Protein 8J9R (pdb70)

Structure (mmCIF, N/CA/C/O backbone):
data_8J9R
#
_entry.id   8J9R
#
_cell.length_a   36.580
_cell.length_b   38.280
_cell.length_c   55.400
_cell.angle_alpha   90.000
_cell.angle_beta   90.000
_cell.angle_gamma   90.000
#
_symmetry.space_group_name_H-M   'P 21 21 21'
#
loop_
_entity.id
_entity.type
_entity.pdbx_description
1 polymer 'E3 ubiquitin-protein ligase UBR4'
2 non-polymer 'ZINC ION'
3 water water
#
loop_
_atom_site.group_PDB
_atom_site.id
_atom_site.type_symbol
_atom_site.label_atom_id
_atom_site.label_alt_id
_atom_site.label_comp_id
_atom_site.label_asym_id
_atom_site.label_entity_id
_atom_site.label_seq_id
_atom_site.pdbx_PDB_ins_code
_atom_site.Cartn_x
_atom_site.Cartn_y
_atom_site.Cartn_z
_atom_site.occupancy
_atom_site.B_iso_or_equiv
_atom_site.auth_seq_id
_atom_site.auth_comp_id
_atom_site.auth_asym_id
_atom_site.auth_atom_id
_atom_site.pdbx_PDB_model_num
ATOM 1 N N . TYR A 1 1 ? 10.59459 9.43388 0.80224 1.000 11.53771 1656 TYR A N 1
ATOM 2 C CA . TYR A 1 1 ? 9.99070 8.10542 0.72443 1.000 7.67495 1656 TYR A CA 1
ATOM 3 C C . TYR A 1 1 ? 10.83041 7.21466 -0.20538 1.000 10.46175 1656 TYR A C 1
ATOM 4 O O . TYR A 1 1 ? 11.83538 7.66965 -0.77090 1.000 15.63883 1656 TYR A O 1
ATOM 21 N N . ILE A 1 2 ? 10.41664 5.94973 -0.32773 1.000 14.57555 1657 ILE A N 1
ATOM 22 C CA . ILE A 1 2 ? 11.12857 4.98333 -1.16535 1.000 14.68065 1657 ILE A CA 1
ATOM 23 C C . ILE A 1 2 ? 11.05303 5.40644 -2.62444 1.000 15.71558 1657 ILE A C 1
ATOM 24 O O . ILE A 1 2 ? 10.15130 6.14614 -3.04381 1.000 15.42682 1657 ILE A O 1
ATOM 40 N N . PHE A 1 3 ? 11.98707 4.87119 -3.42345 1.000 14.77094 1658 PHE A N 1
ATOM 41 C CA . PHE A 1 3 ? 11.93386 5.01606 -4.86998 1.000 16.75955 1658 PHE A CA 1
ATOM 42 C C . PHE A 1 3 ? 10.92310 4.03766 -5.45082 1.000 16.53138 1658 PHE A C 1
ATOM 43 O O . PHE A 1 3 ? 10.96785 2.83698 -5.16591 1.000 17.41267 1658 PHE A O 1
ATOM 60 N N . SER A 1 4 ? 10.02612 4.55651 -6.28109 1.000 16.50819 1659 SER A N 1
ATOM 61 C CA . SER A 1 4 ? 9.12019 3.71692 -7.04862 1.000 13.15232 1659 SER A CA 1
ATOM 62 C C . SER A 1 4 ? 8.63566 4.49161 -8.26029 1.000 19.35124 1659 SER A C 1
ATOM 63 O O . SER A 1 4 ? 8.51173 5.71630 -8.22025 1.000 16.30258 1659 SER A O 1
ATOM 71 N N . LYS A 1 5 ? 8.37503 3.76906 -9.34682 1.000 12.35003 1660 LYS A N 1
ATOM 72 C CA . LYS A 1 5 ? 7.76437 4.37148 -10.52490 1.000 12.10346 1660 LYS A CA 1
ATOM 73 C C . LYS A 1 5 ? 6.27221 4.09865 -10.59633 1.000 15.34102 1660 LYS A C 1
ATOM 74 O O . LYS A 1 5 ? 5.62104 4.49889 -11.56318 1.000 13.03669 1660 LYS A O 1
ATOM 93 N N . LEU A 1 6 ? 5.71908 3.42336 -9.60176 1.000 11.38210 1661 LEU A N 1
ATOM 94 C CA . LEU A 1 6 ? 4.31600 3.04756 -9.58776 1.000 10.77428 1661 LEU A CA 1
ATOM 95 C C . LEU A 1 6 ? 3.46685 4.09461 -8.88139 1.000 13.21523 1661 LEU A C 1
ATOM 96 O O . LEU A 1 6 ? 3.96022 5.06827 -8.29677 1.000 13.30379 1661 LEU A O 1
ATOM 112 N N . CYS A 1 7 ? 2.16878 3.86364 -8.94385 1.000 16.04490 1662 CYS A N 1
ATOM 113 C CA . CYS A 1 7 ? 1.21387 4.65640 -8.18959 1.000 9.62570 1662 CYS A CA 1
ATOM 114 C C . CYS A 1 7 ? 1.69265 4.85036 -6.76345 1.000 8.68303 1662 CYS A C 1
ATOM 115 O O . CYS A 1 7 ? 2.14922 3.90880 -6.11017 1.000 13.18751 1662 CYS A O 1
ATOM 122 N N . THR A 1 8 ? 1.56250 6.08157 -6.26776 1.000 10.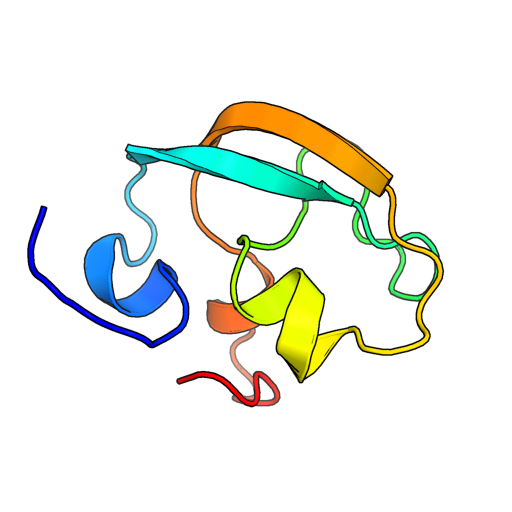89569 1663 THR A N 1
ATOM 123 C CA . THR A 1 8 ? 2.05812 6.38864 -4.92910 1.000 10.67741 1663 THR A CA 1
ATOM 124 C C . THR A 1 8 ? 1.26604 5.69999 -3.82176 1.000 11.51239 1663 THR A C 1
ATOM 125 O O . THR A 1 8 ? 1.72325 5.70552 -2.67294 1.000 13.69616 1663 THR A O 1
ATOM 136 N N . PHE A 1 9 ? 0.07757 5.14720 -4.10921 1.000 12.79847 1664 PHE A N 1
ATOM 137 C CA . PHE A 1 9 ? -0.55917 4.27412 -3.12616 1.000 12.36542 1664 PHE A CA 1
ATOM 138 C C . PHE A 1 9 ? 0.38693 3.16614 -2.69089 1.000 15.86008 1664 PHE A C 1
ATOM 139 O O . PHE A 1 9 ? 0.26227 2.65109 -1.57371 1.000 11.44785 1664 PHE A O 1
ATOM 156 N N . THR A 1 10 ? 1.32297 2.77549 -3.57471 1.000 14.82540 1665 THR A N 1
ATOM 157 C CA . THR A 1 10 ? 2.34556 1.78906 -3.22974 1.000 13.50705 1665 THR A CA 1
ATOM 158 C C . THR A 1 10 ? 3.11920 2.21119 -1.99129 1.000 17.45359 1665 THR A C 1
ATOM 159 O O . THR A 1 10 ? 3.48924 1.37652 -1.15042 1.000 13.70191 1665 THR A O 1
ATOM 170 N N . ILE A 1 11 ? 3.35641 3.51117 -1.86562 1.000 15.19066 1666 ILE A N 1
ATOM 171 C CA . ILE A 1 11 ? 4.14148 4.10650 -0.80078 1.000 12.70709 1666 ILE A CA 1
ATOM 172 C C . ILE A 1 11 ? 3.28576 4.38340 0.42900 1.000 14.51971 1666 ILE A C 1
ATOM 173 O O . ILE A 1 11 ? 3.68032 4.08731 1.56268 1.000 15.03697 1666 ILE A O 1
ATOM 189 N N . THR A 1 12 ? 2.10810 4.97611 0.20887 1.000 14.29313 1667 THR A N 1
ATOM 190 C CA . THR A 1 12 ? 1.28524 5.50628 1.28364 1.000 14.09296 1667 THR A CA 1
ATOM 191 C C . THR A 1 12 ? 0.30400 4.50690 1.87950 1.000 11.83527 1667 THR A C 1
ATOM 192 O O . THR A 1 12 ? -0.05075 4.63663 3.05652 1.000 17.01860 1667 THR A O 1
ATOM 203 N N . GLN A 1 13 ? -0.18628 3.54333 1.09336 1.000 9.76954 1668 GLN A N 1
ATOM 204 C CA . GLN A 1 13 ? -1.40919 2.84005 1.46438 1.000 16.82648 1668 GLN A CA 1
ATOM 205 C C . GLN A 1 13 ? -2.42835 3.91391 1.82726 1.000 14.86123 1668 GLN A C 1
ATOM 206 O O . GLN A 1 13 ? -2.45799 4.95128 1.17236 1.000 13.49659 1668 GLN A O 1
ATOM 220 N N . LYS A 1 14 ? -3.28714 3.69260 2.81570 1.000 18.76472 1669 LYS A N 1
ATOM 221 C CA . LYS A 1 14 ? -4.30270 4.67801 3.15358 1.000 13.99791 1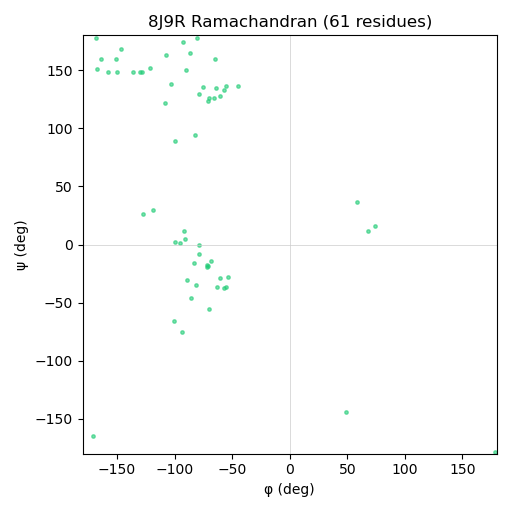669 LYS A CA 1
ATOM 222 C C . LYS A 1 14 ? -3.84640 5.64425 4.23125 1.000 17.00380 1669 LYS A C 1
ATOM 223 O O . LYS A 1 14 ? -4.67911 6.37525 4.78871 1.000 15.80519 1669 LYS A O 1
ATOM 242 N N . GLU A 1 15 ? -2.55624 5.64634 4.55575 1.000 19.35178 1670 GLU A N 1
ATOM 243 C CA . GLU A 1 15 ? -1.95080 6.77716 5.23772 1.000 13.56019 1670 GLU A CA 1
ATOM 244 C C . GLU A 1 15 ? -1.64808 7.85168 4.19931 1.000 10.97941 1670 GLU A C 1
ATOM 245 O O . GLU A 1 15 ? -1.86493 7.66617 3.00142 1.000 18.47952 1670 GLU A O 1
ATOM 257 N N . PHE A 1 16 ? -1.12345 8.98479 4.64856 1.000 18.95965 1671 PHE A N 1
ATOM 258 C CA . PHE A 1 16 ? -1.04037 10.17501 3.81598 1.000 17.97719 1671 PHE A CA 1
ATOM 259 C C . PHE A 1 16 ? 0.39439 10.64906 3.67057 1.000 31.60021 1671 PHE A C 1
ATOM 260 O O . PHE A 1 16 ? 1.24638 10.41885 4.53557 1.000 33.03469 1671 PHE A O 1
ATOM 277 N N . MET A 1 17 ? 0.65967 11.30888 2.54911 1.000 16.95382 1672 MET A N 1
ATOM 278 C CA . MET A 1 17 ? 1.89335 12.05596 2.42943 1.000 21.27654 1672 MET A CA 1
ATOM 279 C C . MET A 1 17 ? 1.67392 13.22096 1.47505 1.000 13.87613 1672 MET A C 1
ATOM 280 O O . MET A 1 17 ? 0.77758 13.20413 0.64007 1.000 13.32364 1672 MET A O 1
ATOM 294 N N . ASN A 1 18 ? 2.55872 14.19637 1.61220 1.000 19.63295 1673 ASN A N 1
ATOM 295 C CA . ASN A 1 18 ? 2.56664 15.35933 0.73892 1.000 20.77321 1673 ASN A CA 1
A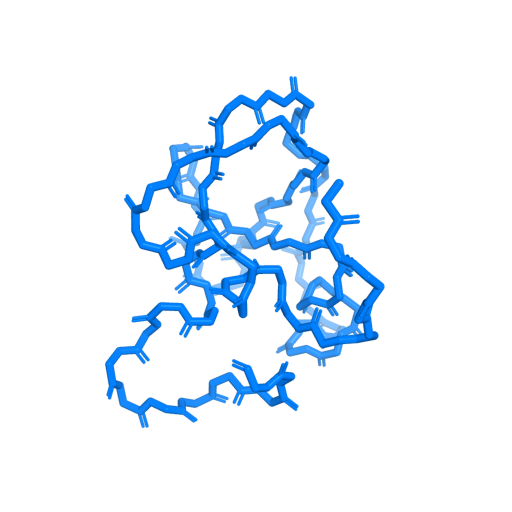TOM 296 C C . ASN A 1 18 ? 2.92450 14.95464 -0.69432 1.000 17.09657 1673 ASN A C 1
ATOM 297 O O . ASN A 1 18 ? 3.97046 14.35698 -0.94719 1.000 17.92352 1673 ASN A O 1
ATOM 308 N N . GLN A 1 19 ? 2.05583 15.33686 -1.63312 1.000 12.96893 1674 GLN A N 1
ATOM 309 C CA . GLN A 1 19 ? 2.29625 15.05578 -3.04107 1.000 15.05446 1674 GLN A CA 1
ATOM 310 C C . GLN A 1 19 ? 1.38924 15.92092 -3.90075 1.000 12.73427 1674 GLN A C 1
ATOM 311 O O . GLN A 1 19 ? 0.36386 16.43491 -3.45213 1.000 11.67202 1674 GLN A O 1
ATOM 325 N N . HIS A 1 20 ? 1.79625 16.06366 -5.15300 1.000 10.56636 1675 HIS A N 1
ATOM 326 C CA . HIS A 1 20 ? 0.94531 16.65876 -6.17364 1.000 15.13289 1675 HIS A CA 1
ATOM 327 C C . HIS A 1 20 ? -0.13187 15.68260 -6.62652 1.000 12.90237 1675 HIS A C 1
ATOM 328 O O . HIS A 1 20 ? 0.14616 14.52249 -6.94619 1.000 15.41666 1675 HIS A O 1
ATOM 342 N N . TRP A 1 21 ? -1.35360 16.17333 -6.74846 1.000 10.80791 1676 TRP A N 1
ATOM 343 C CA . TRP A 1 21 ? -2.40699 15.28767 -7.20142 1.000 12.90930 1676 TRP A CA 1
ATOM 344 C C . TRP A 1 21 ? -3.43854 16.01661 -8.04351 1.000 12.40550 1676 TRP A C 1
ATOM 345 O O . TRP A 1 21 ? -3.44984 17.24730 -8.14254 1.000 11.80488 1676 TRP A O 1
ATOM 366 N N . TYR A 1 22 ? -4.28651 15.20704 -8.69131 1.000 11.59764 1677 TYR A N 1
ATOM 367 C CA . TYR A 1 22 ? -5.14371 15.62797 -9.79003 1.000 11.73812 1677 TYR A CA 1
ATOM 368 C C . TYR A 1 22 ? -6.58642 15.20464 -9.57589 1.000 10.44367 1677 TYR A C 1
ATOM 369 O O . TYR A 1 22 ? -6.89084 14.18429 -8.95042 1.000 11.79388 1677 TYR A O 1
ATOM 387 N N . HIS A 1 23 ? -7.48052 16.03340 -10.09271 1.000 9.51383 1678 HIS A N 1
ATOM 388 C CA . HIS A 1 23 ? -8.86881 15.65417 -10.25988 1.000 14.39078 1678 HIS A CA 1
ATOM 389 C C . HIS A 1 23 ? -9.08077 15.01684 -11.61938 1.000 16.32194 1678 HIS A C 1
ATOM 390 O O . HIS A 1 23 ? -8.38443 15.32721 -12.58873 1.000 14.29605 1678 HIS A O 1
ATOM 404 N N . CYS A 1 24 ? -10.04439 14.10876 -11.68769 1.000 12.27957 1679 CYS A N 1
ATOM 405 C CA . CYS A 1 24 ? -10.48246 13.57506 -12.97155 1.000 16.11020 1679 CYS A CA 1
ATOM 406 C C . CYS A 1 24 ? -11.97937 13.81497 -13.12070 1.000 12.74619 1679 CYS A C 1
ATOM 407 O O . CYS A 1 24 ? -12.79557 13.13110 -12.49396 1.000 13.80927 1679 CYS A O 1
ATOM 414 N N A HIS A 1 25 ? -12.34532 14.75270 -13.98192 0.538 15.51344 1680 HIS A N 1
ATOM 415 N N B HIS A 1 25 ? -12.32430 14.81446 -13.94101 0.462 15.50243 1680 HIS A N 1
ATOM 416 C CA A HIS A 1 25 ? -13.76257 15.03303 -14.16382 0.538 17.28343 1680 HIS A CA 1
ATOM 417 C CA B HIS A 1 25 ? -13.72525 15.08104 -14.26048 0.462 17.25752 1680 HIS A CA 1
ATOM 418 C C A HIS A 1 25 ? -14.44842 13.93028 -14.95995 0.538 15.09475 1680 HIS A C 1
ATOM 419 C C B HIS A 1 25 ? -14.38634 13.84409 -14.84676 0.462 15.05776 1680 HIS A C 1
ATOM 420 O O A HIS A 1 25 ? -15.65364 13.70388 -14.78042 0.538 15.82849 1680 HIS A O 1
ATOM 421 O O B HIS A 1 25 ? -15.48642 13.45051 -14.43560 0.462 16.14167 1680 HIS A O 1
ATOM 438 N N . THR A 1 26 ? -13.69150 13.18432 -15.77404 1.000 17.20594 1681 THR A N 1
ATOM 439 C CA . THR A 1 26 ? -14.27865 12.06936 -16.50132 1.000 17.88955 1681 THR A CA 1
ATOM 440 C C . THR A 1 26 ? -14.72999 10.99997 -15.53041 1.000 15.92579 1681 THR A C 1
ATOM 441 O O . THR A 1 26 ? -15.82818 10.44963 -15.65151 1.000 17.57212 1681 THR A O 1
ATOM 452 N N . CYS A 1 27 ? -13.90048 10.70485 -14.54182 1.000 14.48854 1682 CYS A N 1
ATOM 453 C CA . CYS A 1 27 ? -14.20837 9.68620 -13.55169 1.000 14.50039 1682 CYS A CA 1
ATOM 454 C C . CYS A 1 27 ? -14.93039 10.25692 -12.33826 1.000 13.37222 1682 CYS A C 1
ATOM 455 O O . CYS A 1 27 ? -15.13426 9.52671 -11.36589 1.000 14.57449 1682 CYS A O 1
ATOM 462 N N . LYS A 1 28 ? -15.27788 11.54776 -12.34563 1.000 16.55975 1683 LYS A N 1
ATOM 463 C CA . LYS A 1 28 ? -16.01101 12.17129 -11.23642 1.000 12.27598 1683 LYS A CA 1
ATOM 464 C C . LYS A 1 28 ? -15.23179 12.04139 -9.92523 1.000 16.18231 1683 LYS A C 1
ATOM 465 O O . LYS A 1 28 ? -15.80623 11.85598 -8.84204 1.000 15.97008 1683 LYS A O 1
ATOM 484 N N . MET A 1 29 ? -13.90884 12.14922 -10.04034 1.000 16.32830 1684 MET A N 1
ATOM 485 C CA . MET A 1 29 ? -12.97065 12.18549 -8.92486 1.000 13.59024 1684 MET A CA 1
ATOM 486 C C . MET A 1 29 ? -12.61202 13.64919 -8.69105 1.000 17.64104 1684 MET A C 1
ATOM 487 O O . MET A 1 29 ? -11.64322 14.17705 -9.24101 1.000 14.78923 1684 MET A O 1
ATOM 501 N N . VAL A 1 30 ? -13.41187 14.30440 -7.85417 1.000 17.30550 1685 VAL A N 1
ATOM 502 C CA . VAL A 1 30 ? -13.32088 15.72875 -7.62302 1.000 15.63572 1685 VAL A CA 1
ATOM 503 C C . VAL A 1 30 ? -13.32287 16.00595 -6.12128 1.000 17.48011 1685 VAL A C 1
ATOM 504 O O . VAL A 1 30 ? -13.40805 15.09985 -5.29275 1.000 12.80168 1685 VAL A O 1
ATOM 517 N N A ASP A 1 31 ? -13.22564 17.28598 -5.77545 0.361 16.19732 1686 ASP A N 1
ATOM 518 N N B ASP A 1 31 ? -13.20530 17.28726 -5.77767 0.639 16.16615 1686 ASP A N 1
ATOM 519 C CA A ASP A 1 31 ? -13.23587 17.73925 -4.38396 0.361 16.46223 1686 ASP A CA 1
ATOM 520 C CA B ASP A 1 31 ? -13.20145 17.75831 -4.39112 0.639 16.44374 1686 ASP A CA 1
ATOM 521 C C A ASP A 1 31 ? -12.06404 17.07942 -3.66898 0.361 16.19413 1686 ASP A C 1
ATOM 522 C C B ASP A 1 31 ? -12.04786 17.08139 -3.66270 0.639 16.22953 1686 ASP A C 1
ATOM 523 O O A ASP A 1 31 ? -10.90910 17.30999 -4.06771 0.361 13.81031 1686 ASP A O 1
ATOM 524 O O B ASP A 1 31 ? -10.88451 17.30690 -4.04079 0.639 13.71240 1686 ASP A O 1
ATOM 541 N N . GLY A 1 32 ? -12.28731 16.26414 -2.64252 1.000 11.48081 1687 GLY A N 1
ATOM 542 C CA . GLY A 1 32 ? -11.20374 15.63387 -1.91466 1.000 13.72639 1687 GLY A CA 1
ATOM 543 C C . GLY A 1 32 ? -10.70578 14.31983 -2.46904 1.000 12.34816 1687 GLY A C 1
ATOM 544 O O . GLY A 1 32 ? -9.81244 13.71363 -1.86634 1.000 11.25430 1687 GLY A O 1
ATOM 548 N N . VAL A 1 33 ? -11.28206 13.85315 -3.58772 1.000 12.76602 1688 VAL A N 1
ATOM 549 C CA . VAL A 1 33 ? -10.92190 12.60044 -4.24090 1.000 11.94727 1688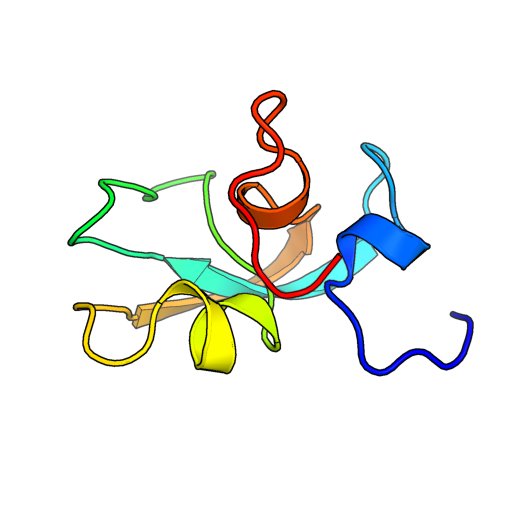 VAL A CA 1
ATOM 550 C C . VAL A 1 33 ? -10.08211 12.93643 -5.46353 1.000 11.54778 1688 VAL A C 1
ATOM 551 O O . VAL A 1 33 ? -10.39934 13.87721 -6.20467 1.000 13.13057 1688 VAL A O 1
ATOM 564 N N . GLY A 1 34 ? -9.02223 12.16707 -5.69436 1.000 9.44182 168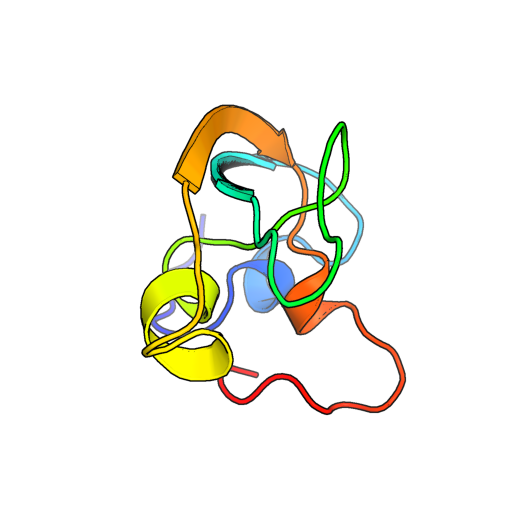9 GLY A N 1
ATOM 565 C CA . GLY A 1 34 ? -8.18614 12.43246 -6.85243 1.000 10.37033 1689 GLY A CA 1
ATOM 566 C C . GLY A 1 34 ? -7.16686 11.33608 -7.08879 1.000 10.11602 1689 GLY A C 1
ATOM 567 O O . GLY A 1 34 ? -7.25612 10.23728 -6.52567 1.000 13.67935 1689 GLY A O 1
ATOM 571 N N . VAL A 1 35 ? -6.18035 11.66768 -7.92336 1.000 11.32355 1690 VAL A N 1
ATOM 572 C CA . VAL A 1 35 ? -5.19587 10.71152 -8.41113 1.000 13.90492 1690 VAL A CA 1
ATOM 573 C C . VAL A 1 35 ? -3.78995 11.29227 -8.37357 1.000 15.42977 1690 VAL A C 1
ATOM 574 O O . VAL A 1 35 ? -3.58044 12.49964 -8.49989 1.000 10.60721 1690 VAL A O 1
ATOM 587 N N . CYS A 1 36 ? -2.82128 10.40688 -8.15246 1.000 8.97804 1691 CYS A N 1
ATOM 588 C CA . CYS A 1 36 ? -1.41771 10.75310 -8.12120 1.000 4.40022 1691 CYS A CA 1
ATOM 589 C C . CYS A 1 36 ? -0.87175 11.03204 -9.51753 1.000 9.73796 1691 CYS A C 1
ATOM 590 O O . CYS A 1 36 ? -1.54285 10.82958 -10.54127 1.000 11.18870 1691 CYS A O 1
ATOM 597 N N A THR A 1 37 ? 0.38114 11.48778 -9.54191 0.481 11.47753 1692 THR A N 1
ATOM 598 N N B THR A 1 37 ? 0.37326 11.51080 -9.54371 0.519 11.47357 1692 THR A N 1
ATOM 599 C CA A THR A 1 37 ? 0.99918 11.93106 -10.79103 0.481 9.91167 1692 THR A CA 1
ATOM 600 C CA B THR A 1 37 ? 0.98737 11.93201 -10.80245 0.519 9.88814 1692 THR A CA 1
ATOM 601 C C A THR A 1 37 ? 1.15028 10.78627 -11.78479 0.481 14.91325 1692 THR A C 1
ATOM 602 C C B THR A 1 37 ? 1.10394 10.77537 -11.78607 0.519 14.91015 1692 THR A C 1
ATOM 603 O O A THR A 1 37 ? 1.02810 10.99391 -12.99964 0.481 16.05193 1692 THR A O 1
ATOM 604 O O B THR A 1 37 ? 0.91671 10.96398 -12.99633 0.519 16.12380 1692 THR A O 1
ATOM 625 N N . VAL A 1 38 ? 1.44678 9.57852 -11.29365 1.000 11.52347 1693 VAL A N 1
ATOM 626 C CA . VAL A 1 38 ? 1.55698 8.42103 -12.18936 1.000 13.01319 1693 VAL A CA 1
ATOM 627 C C . VAL A 1 38 ? 0.18792 8.06199 -12.76895 1.000 17.53802 1693 VAL A C 1
ATOM 628 O O . VAL A 1 38 ? 0.03544 7.88573 -13.97291 1.000 14.63996 1693 VAL A O 1
ATOM 641 N N . CYS A 1 39 ? -0.81825 7.94835 -11.90134 1.000 8.37832 1694 CYS A N 1
ATOM 642 C CA . CYS A 1 39 ? -2.16484 7.60668 -12.35934 1.000 10.38217 1694 CYS A CA 1
ATOM 643 C C . CYS A 1 39 ? -2.73340 8.66383 -13.28328 1.000 12.92767 1694 CYS A C 1
ATOM 644 O O . CYS A 1 39 ? -3.45124 8.33969 -14.24426 1.000 12.97013 1694 CYS A O 1
ATOM 651 N N . ALA A 1 40 ? -2.45908 9.92906 -13.03671 1.000 11.74544 1695 ALA A N 1
ATOM 652 C CA . ALA A 1 40 ? -2.91597 10.93775 -13.97578 1.000 9.73358 1695 ALA A CA 1
ATOM 653 C C . ALA A 1 40 ? -2.39183 10.65944 -15.37730 1.000 15.30826 1695 ALA A C 1
ATOM 654 O O . ALA A 1 40 ? -3.09506 10.89293 -16.36222 1.000 17.05673 1695 ALA A O 1
ATOM 661 N N . LYS A 1 41 ? -1.14528 10.17657 -15.48544 1.000 13.39074 1696 LYS A N 1
ATOM 662 C CA . LYS A 1 41 ? -0.52884 9.97606 -16.79406 1.000 12.42643 1696 LYS A CA 1
ATOM 663 C C . LYS A 1 41 ? -0.95669 8.67106 -17.43580 1.000 20.21024 1696 LYS A C 1
ATOM 664 O O . LYS A 1 41 ? -1.09460 8.59449 -18.65993 1.000 19.55929 1696 LYS A O 1
ATOM 683 N N . VAL A 1 42 ? -1.16568 7.64802 -16.62240 1.000 15.53634 1697 VAL A N 1
ATOM 684 C CA . VAL A 1 42 ? -1.33893 6.28129 -17.08120 1.000 15.86925 1697 VAL A CA 1
ATOM 685 C C . VAL A 1 42 ? -2.81330 5.90738 -17.09270 1.000 16.68717 1697 VAL A C 1
ATOM 686 O O . VAL A 1 42 ? -3.39940 5.64363 -18.15081 1.000 26.51878 1697 VAL A O 1
ATOM 699 N N . CYS A 1 43 ? -3.40615 5.85090 -15.90104 1.000 13.96016 1698 CYS A N 1
ATOM 700 C CA . CYS A 1 43 ? -4.76671 5.35924 -15.73257 1.000 15.92498 1698 CYS A CA 1
ATOM 701 C C . CYS A 1 43 ? -5.81033 6.31638 -16.28315 1.000 14.69656 1698 CYS A C 1
ATOM 702 O O . CYS A 1 43 ? -6.94368 5.89580 -16.52684 1.000 20.15035 1698 CYS A O 1
ATOM 709 N N . HIS A 1 44 ? -5.45119 7.57719 -16.48662 1.000 13.99507 1699 HIS A N 1
ATOM 710 C CA . HIS A 1 44 ? -6.39247 8.61403 -16.86460 1.000 11.56025 1699 HIS A CA 1
ATOM 711 C C . HIS A 1 44 ? -5.89201 9.33252 -18.09459 1.000 15.68167 1699 HIS A C 1
ATOM 712 O O . HIS A 1 44 ? -6.21568 10.49424 -18.32375 1.000 17.39268 1699 HIS A O 1
ATOM 726 N N . LYS A 1 45 ? -5.08887 8.63834 -18.89200 1.000 15.44283 1700 LYS A N 1
ATOM 727 C CA . LYS A 1 45 ? -4.68458 9.19761 -20.16939 1.000 21.36423 1700 LYS A CA 1
ATOM 728 C C . LYS A 1 45 ? -5.92911 9.53198 -20.98025 1.000 17.31634 1700 LYS A C 1
ATOM 729 O O . LYS A 1 45 ? -6.86996 8.74016 -21.06160 1.000 22.76827 1700 LYS A O 1
ATOM 748 N N . ASP A 1 46 ? -5.95236 10.72485 -21.55287 1.000 28.47831 1701 ASP A N 1
ATOM 749 C CA . ASP A 1 46 ? -7.03902 11.17794 -22.41349 1.000 36.92538 1701 ASP A CA 1
ATOM 750 C C . ASP A 1 46 ? -8.35289 11.38251 -21.66456 1.000 31.41917 1701 ASP A C 1
ATOM 751 O O . ASP A 1 46 ? -9.39951 11.53235 -22.30906 1.000 29.53849 1701 ASP A O 1
ATOM 760 N N . HIS A 1 47 ? -8.33913 11.37535 -20.32959 1.000 17.59921 1702 HIS A N 1
ATOM 761 C CA . HIS A 1 47 ? -9.46120 11.86395 -19.55006 1.000 21.00475 1702 HIS A CA 1
ATOM 762 C C . HIS A 1 47 ? -9.32347 13.35503 -19.34735 1.000 14.27204 1702 HIS A C 1
ATOM 763 O O . HIS A 1 47 ? -8.26165 13.93116 -19.57036 1.000 19.72165 1702 HIS A O 1
ATOM 777 N N . GLU A 1 48 ? -10.42508 13.97680 -18.93401 1.000 17.39596 1703 GLU A N 1
ATOM 778 C CA . GLU A 1 48 ? -10.43752 15.39513 -18.58812 1.000 19.55801 1703 GLU A CA 1
ATOM 779 C C . GLU A 1 48 ? -9.92364 15.51643 -17.15606 1.000 19.58713 1703 GLU A C 1
ATOM 780 O O . GLU A 1 48 ? -10.66304 15.34909 -16.18809 1.000 18.75665 1703 GLU A O 1
ATOM 792 N N . ILE A 1 49 ? -8.62604 15.76165 -17.01205 1.000 12.92346 1704 ILE A N 1
ATOM 793 C CA . ILE A 1 49 ? -8.01319 15.88756 -15.69058 1.000 14.30498 1704 ILE A CA 1
ATOM 794 C C . ILE A 1 49 ? -7.67020 17.34939 -15.44204 1.000 15.56853 1704 ILE A C 1
ATOM 795 O O . ILE A 1 49 ? -7.57753 18.16135 -16.36578 1.000 15.26469 1704 ILE A O 1
ATOM 811 N N . SER A 1 50 ? -7.43184 17.67457 -14.17346 1.000 14.90798 1705 SER A N 1
ATOM 812 C CA . SER A 1 50 ? -6.97812 19.00024 -13.79019 1.000 12.18402 1705 SER A CA 1
ATOM 813 C C . SER A 1 50 ? -6.12255 18.89470 -12.53380 1.000 14.85400 1705 SER A C 1
ATOM 814 O O . SER A 1 50 ? -6.32578 18.01568 -11.68820 1.000 16.08049 1705 SER A O 1
ATOM 822 N N . TYR A 1 51 ? -5.15201 19.78743 -12.42406 1.000 12.36107 1706 TYR A N 1
ATOM 823 C CA . TYR A 1 51 ? -4.34640 19.83026 -11.20907 1.000 8.25159 1706 TYR A CA 1
ATOM 824 C C . TYR A 1 51 ? -5.21708 20.19940 -10.02021 1.000 10.95385 1706 TYR A C 1
ATOM 825 O O . TYR A 1 51 ? -6.04576 21.10401 -10.10591 1.000 16.73044 1706 TYR A O 1
ATOM 843 N N . ALA A 1 52 ? -5.05896 19.47156 -8.91146 1.000 12.36174 1707 ALA A N 1
ATOM 844 C CA . ALA A 1 52 ? -5.74370 19.82422 -7.67450 1.000 13.64467 1707 ALA A CA 1
ATOM 845 C C . ALA A 1 52 ? -4.86915 20.70598 -6.78901 1.000 12.85478 1707 ALA A C 1
ATOM 846 O O . ALA A 1 52 ? -5.08909 21.92516 -6.70392 1.000 17.14704 1707 ALA A O 1
ATOM 853 N N . LYS A 1 53 ? -3.88079 20.13446 -6.13270 1.000 10.05703 1708 LYS A N 1
ATOM 854 C CA . LYS A 1 53 ? -3.05429 20.89165 -5.20559 1.000 12.61766 1708 LYS A CA 1
ATOM 855 C C . LYS A 1 53 ? -1.85984 20.02272 -4.86175 1.000 13.19773 1708 LYS A C 1
ATOM 856 O O . LYS A 1 53 ? -1.74987 18.88069 -5.32095 1.000 13.33287 1708 LYS A O 1
ATOM 875 N N . TYR A 1 54 ? -0.96920 20.58495 -4.05493 1.000 12.22588 1709 TYR A N 1
ATOM 876 C CA . TYR A 1 54 ? 0.09589 19.85277 -3.37199 1.000 10.18750 1709 TYR A CA 1
ATOM 877 C C . TYR A 1 54 ? -0.25262 19.78064 -1.88995 1.000 17.38593 1709 TYR A C 1
ATOM 878 O O . TYR A 1 54 ? -0.43484 20.81834 -1.24444 1.000 14.10842 1709 TYR A O 1
ATOM 896 N N . GLY A 1 55 ? -0.35136 18.57125 -1.34856 1.000 14.29799 1710 GLY A N 1
ATOM 897 C CA . GLY A 1 55 ? -0.79574 18.44835 0.02682 1.000 19.41492 1710 GLY A CA 1
ATOM 898 C C . GLY A 1 55 ? -0.89716 17.00579 0.45798 1.000 14.99197 1710 GLY A C 1
ATOM 899 O O . GLY A 1 55 ? -0.57725 16.08587 -0.28959 1.000 11.52262 1710 GLY A O 1
ATOM 903 N N . SER A 1 56 ? -1.33828 16.83416 1.70840 1.000 14.75435 1711 SER A N 1
ATOM 904 C CA . SER A 1 56 ? -1.45211 15.51048 2.31500 1.000 14.91773 1711 SER A CA 1
ATOM 905 C C . SER A 1 56 ? -2.58227 14.71874 1.66282 1.000 11.73295 1711 SER A C 1
ATOM 906 O O . SER A 1 56 ? -3.72815 15.17530 1.64220 1.000 13.60111 1711 SER A O 1
ATOM 914 N N . PHE A 1 57 ? -2.26652 13.50738 1.17826 1.000 10.80900 1712 PHE A N 1
ATOM 915 C CA . PHE A 1 57 ? -3.13004 12.79825 0.23483 1.000 12.68499 1712 PHE A CA 1
ATOM 916 C C . PHE A 1 57 ? -2.68793 11.34365 0.10626 1.000 11.35903 1712 PHE A C 1
ATOM 917 O O . PHE A 1 57 ? -1.51201 11.01572 0.28564 1.000 12.27996 1712 PHE A O 1
ATOM 934 N N . PHE A 1 58 ? -3.64673 10.46794 -0.19530 1.000 11.31215 1713 PHE A N 1
ATOM 935 C CA . PHE A 1 58 ? -3.33448 9.18681 -0.82312 1.000 11.89242 1713 PHE A CA 1
ATOM 936 C C . PHE A 1 58 ? -4.19861 8.99864 -2.06353 1.000 9.03516 1713 PHE A C 1
ATOM 937 O O . PHE A 1 58 ? -5.34159 9.48452 -2.16543 1.000 10.13102 1713 PHE A O 1
ATOM 954 N N . CYS A 1 59 ? -3.61719 8.29093 -3.01971 1.000 9.37620 1714 CYS A N 1
ATOM 955 C CA . CYS A 1 59 ? -4.21416 8.13354 -4.34279 1.000 13.31846 1714 CYS A CA 1
ATOM 956 C C . CYS A 1 59 ? -5.44634 7.23245 -4.32202 1.000 9.22507 1714 CYS A C 1
ATOM 957 O O . CYS A 1 59 ? -5.37887 6.05859 -3.91928 1.000 10.31650 1714 CYS A O 1
ATOM 964 N N . ASP A 1 60 ? -6.56393 7.77517 -4.80049 1.000 10.73731 1715 ASP A N 1
ATOM 965 C CA . ASP A 1 60 ? -7.81646 7.03490 -4.85432 1.000 11.35714 1715 ASP A CA 1
ATOM 966 C C . ASP A 1 60 ? -7.91957 6.14470 -6.07635 1.000 15.99138 1715 ASP A C 1
ATOM 967 O O . ASP A 1 60 ? -8.78435 5.26349 -6.11269 1.000 15.37534 1715 ASP A O 1
ATOM 976 N N . CYS A 1 61 ? -7.07443 6.36246 -7.08096 1.000 10.27471 1716 CYS A N 1
ATOM 977 C CA . CYS A 1 61 ? -7.00904 5.42669 -8.20203 1.000 13.60533 1716 CYS A CA 1
ATOM 978 C C . CYS A 1 61 ? -6.37571 4.10703 -7.76610 1.000 9.15227 1716 CYS A C 1
ATOM 979 O O . CYS A 1 61 ? -6.97362 3.04020 -7.91382 1.000 15.25743 1716 CYS A O 1
ATOM 986 N N . GLY A 1 62 ? -5.15600 4.16805 -7.19709 1.000 6.67074 1717 GLY A N 1
ATOM 987 C CA . GLY A 1 62 ? -4.52480 2.97672 -6.67832 1.000 14.04897 1717 GLY A CA 1
ATOM 988 C C . GLY A 1 62 ? -5.31234 2.31086 -5.56378 1.000 13.18974 1717 GLY A C 1
ATOM 989 O O . GLY A 1 62 ? -5.23982 1.08887 -5.37941 1.000 17.81551 1717 GLY A O 1
ATOM 993 N N . ALA A 1 63 ? -6.07812 3.08644 -4.80159 1.000 17.69890 1718 ALA A N 1
ATOM 994 C CA . ALA A 1 63 ? -6.83529 2.49869 -3.71413 1.000 13.55228 1718 ALA A CA 1
ATOM 995 C C . ALA A 1 63 ? -8.11122 1.78605 -4.15857 1.000 24.70832 1718 ALA A C 1
ATOM 996 O O . ALA A 1 63 ? -8.73672 1.11651 -3.32815 1.000 23.30650 1718 ALA A O 1
ATOM 1003 N N . LYS A 1 64 ? -8.52636 1.89103 -5.42154 1.000 22.16751 1719 LYS A N 1
ATOM 1004 C CA . LYS A 1 64 ? -9.78922 1.26502 -5.80598 1.000 25.79592 1719 LYS A CA 1
ATOM 1005 C C . LYS A 1 64 ? -9.69725 -0.23832 -5.56917 1.000 27.98753 1719 LYS A C 1
ATOM 1006 O O . LYS A 1 64 ? -8.75816 -0.89934 -6.02373 1.000 18.56735 1719 LYS A O 1
ATOM 1014 N N . GLU A 1 65 ? -10.67265 -0.78123 -4.84792 1.000 30.55108 1720 GLU A N 1
ATOM 1015 C CA . GLU A 1 65 ? -10.55155 -2.15806 -4.39469 1.000 32.71305 1720 GLU A CA 1
ATOM 1016 C C . GLU A 1 65 ? -10.70832 -3.16644 -5.53056 1.000 32.16411 1720 GLU A C 1
ATOM 1017 O O . GLU A 1 65 ? -10.27459 -4.31091 -5.37645 1.000 28.60444 1720 GLU A O 1
ATOM 1029 N N . ASP A 1 66 ? -11.27396 -2.77258 -6.67392 1.000 28.60120 1721 ASP A N 1
ATOM 1030 C CA . ASP A 1 66 ? -11.39748 -3.69247 -7.80583 1.000 36.32171 1721 ASP A CA 1
ATOM 1031 C C . ASP A 1 66 ? -10.09836 -3.86074 -8.59745 1.000 32.36298 1721 ASP A C 1
ATOM 1032 O O . ASP A 1 66 ? -10.07637 -4.63543 -9.56312 1.000 36.19525 1721 ASP A O 1
ATOM 1041 N N . GLY A 1 67 ? -9.02268 -3.17399 -8.21488 1.000 25.51269 1722 GLY A N 1
ATOM 1042 C CA . GLY A 1 67 ? -7.73714 -3.38750 -8.85160 1.000 24.52057 1722 GLY A CA 1
ATOM 1043 C C . GLY A 1 67 ? -7.61312 -2.80295 -10.23423 1.000 28.44733 1722 GLY A C 1
ATOM 1044 O O . GLY A 1 67 ? -6.68424 -3.15950 -10.96535 1.000 32.26041 1722 GLY A O 1
ATOM 1048 N N . SER A 1 68 ? -8.51902 -1.89775 -10.61481 1.000 21.95432 1723 SER A N 1
ATOM 1049 C CA . SER A 1 68 ? -8.53358 -1.37692 -11.97883 1.000 19.63751 1723 SER A CA 1
ATOM 1050 C C . SER A 1 68 ? -7.37500 -0.43019 -12.25947 1.000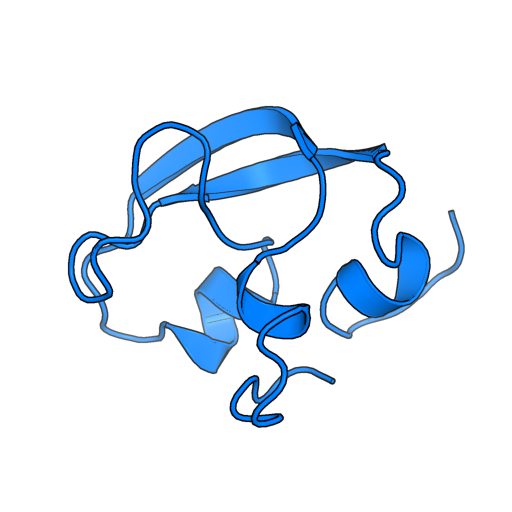 19.92903 1723 SER A C 1
ATOM 1051 O O . SER A 1 68 ? -7.05916 -0.18832 -13.42851 1.000 23.06385 1723 SER A O 1
ATOM 1059 N N . CYS A 1 69 ? -6.73835 0.12890 -11.23903 1.000 21.28766 1724 CYS A N 1
ATOM 1060 C CA . CYS A 1 69 ? -5.56085 0.94509 -11.48506 1.000 12.53226 1724 CYS A CA 1
ATOM 1061 C C . CYS A 1 69 ? -4.52019 0.16920 -12.26683 1.000 11.28112 1724 CYS A C 1
ATOM 1062 O O . CYS A 1 69 ? -4.25172 -1.01276 -11.99020 1.000 14.45463 1724 CYS A O 1
ATOM 1069 N N . LEU A 1 70 ? -3.93394 0.84332 -13.26317 1.000 10.97322 1725 LEU A N 1
ATOM 1070 C CA . LEU A 1 70 ? -2.96468 0.25708 -14.16942 1.000 18.44095 1725 LEU A CA 1
ATOM 1071 C C . LEU A 1 70 ? -1.53999 0.51255 -13.72088 1.000 18.20634 1725 LEU A C 1
ATOM 1072 O O . LEU A 1 70 ? -0.60701 0.11387 -14.40777 1.000 13.25684 1725 LEU A O 1
ATOM 1088 N N . ALA A 1 71 ? -1.35854 1.18880 -12.59607 1.000 15.90983 1726 ALA A N 1
ATOM 1089 C CA . ALA A 1 71 ? -0.03307 1.56209 -12.12699 1.000 19.25075 1726 ALA A CA 1
ATOM 1090 C C . ALA A 1 71 ? 0.28541 0.93836 -10.77331 1.000 16.98622 1726 ALA A C 1
ATOM 1091 O O . ALA A 1 71 ? 1.05468 1.50474 -9.99754 1.000 22.50159 1726 ALA A O 1
ATOM 1098 N N . LEU A 1 72 ? -0.28106 -0.23596 -10.49168 1.000 17.33277 1727 LEU A N 1
ATOM 1099 C CA . LEU A 1 72 ? -0.05393 -0.96185 -9.23418 1.000 24.52308 1727 LEU A CA 1
ATOM 1100 C C . LEU A 1 72 ? -0.28444 -0.05814 -8.02942 1.000 30.59252 1727 LEU A C 1
ATOM 1101 O O . LEU A 1 72 ? -1.42291 0.14183 -7.59439 1.000 39.52123 1727 LEU A O 1
#

Secondary structure (DSSP, 8-state):
----SS-THHHHTTS-EEEEEEEETTTTB-TT--EEHHHHHTTTTTS-EEEEEEEEE--TTTT-TT---S--

Organism: Homo sapiens (NCBI:txid9606)

InterPro domains:
  IPR003126 Zinc finger, UBR-type [PF02207] (1662-1720)
  IPR003126 Zinc finger, UBR-type [PS51157] (1656-1729)
  IPR003126 Zinc finger, UBR-type [SM00396] (1660-1728)
  IPR016024 Armadillo-type fold [SSF48371] (652-1651)
  IPR016024 Armadillo-type fold [SSF48371] (3391-4668)
  IPR025704 E3 ubiquitin ligase UBR4, C-terminal [PF13764] (4367-5163)
  IPR036322 WD40-repeat-containing domain superfamily [SSF50978] (1895-2073)
  IPR045189 E3 ubiquitin ligase UBR4-like [PTHR21725] (74-5183)
  IPR045841 E3 ubiquitin-protein ligase UBR4, N-terminal [PF19423] (69-1650)
  IPR047509 E3 ubiquitin-protein ligase UBR4-like, UBR-box [cd19680] (1660-1730)
  IPR056530 E3 ubiquitin-protein ligase UBR4-like domain [PF24079] (3711-3835)

GO terms:
  GO:0005829 cytosol (C, IDA)
  GO:0043161 proteasome-mediated ubiquitin-dependent protein catabolic process (P, IDA)
  GO:0045717 negative regulation of fatty acid biosynthetic process (P, IDA)
  GO:0006511 ubiquitin-dependent protein catabolic process (P, IDA)
  GO:0006515 protein quality control for misfolded or incompletely synthesized proteins (P, IDA)
  GO:0006979 response to oxidative stress (P, IDA)
  GO:1990756 ubiquitin-like ligase-substrate adaptor activity (F, IDA)
  GO:0061630 ubiquitin protein ligase activity (F, IDA)
  GO:0005737 cytoplasm (C, IDA)
  GO:0044314 protein K27-linked ubiquitination (P, IDA)
  GO:0140455 cytoplasm protein quality control (P, IDA)
  GO:0141191 negative regulation of HRI-mediated signaling (P, IDA)
  GO:0141198 protein branched polyubiquitination (P, IDA)
  GO:0071596 ubiquitin-dependent protein catabolic process via the N-end rule pathway (P, IDA)
  GO:0071629 cytoplasm protein quality control by the ubiquitin-proteasome system (P, IDA)
  GO:0070936 protein K48-linked ubiquitination (P, IDA)
  GO:0070979 protein K11-linked ubiquitination (P, IDA)
  GO:0005737 cytoplasm (C, EXP)
  GO:0005515 protein binding (F, IPI)
  GO:0101003 ficolin-1-rich granule membrane (C, TAS)

Foldseek 3Di:
DDDDLFFCCVVAVPFKDWAWWKAFVQVPQDDQGTGHPNCVVPVQPPTDMDTDDTDIDHHPLCNDPVRSRPRD

Radius of gyration: 10.8 Å; Cα contacts (8 Å, |Δi|>4): 153; chains: 1; bounding box: 28×25×28 Å

Solvent-accessible surface area: 4627 Å² total; per-residue (Å²): 188,110,172,37,168,66,0,20,31,45,44,11,101,113,126,119,30,82,12,90,16,41,34,0,84,78,52,178,27,51,118,61,67,0,0,0,65,38,0,3,128,67,23,11,145,136,62,124,54,42,114,26,115,118,9,80,11,37,0,36,13,13,15,112,139,100,59,70,18,138,6,129

B-factor: mean 20.03, std 9.18, range [4.4, 60.46]

Nearest PDB structures (foldseek):
  8j9r-assembly1_A  TM=1.014E+00  e=1.042E-14  Homo sapiens
  8j9q-assembly3_C  TM=9.654E-01  e=1.670E-12  Homo sapiens
  7yrb-assembly1_A  TM=9.203E-01  e=5.368E-05  Homo sapiens
  8d4x-assembly1_B  TM=8.545E-01  e=6.169E-04  Homo sapiens
  8bja-assembly1_B  TM=8.665E-01  e=9.674E-04  Homo sapiens

Sequence (72 aa):
YIFSKLCTFTITQKE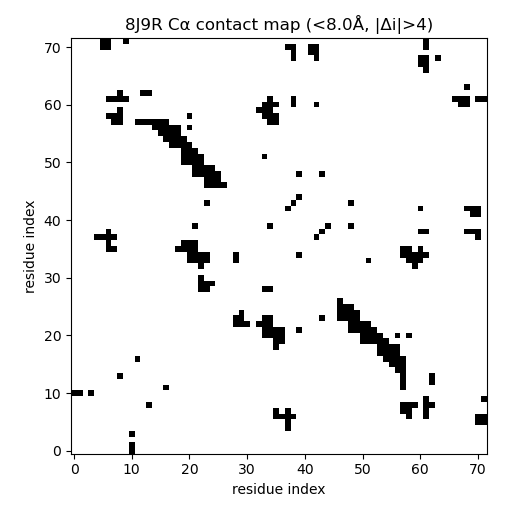FMNQHWYHCHHTCKMVDDGVGVCTTVCAKVCHKDH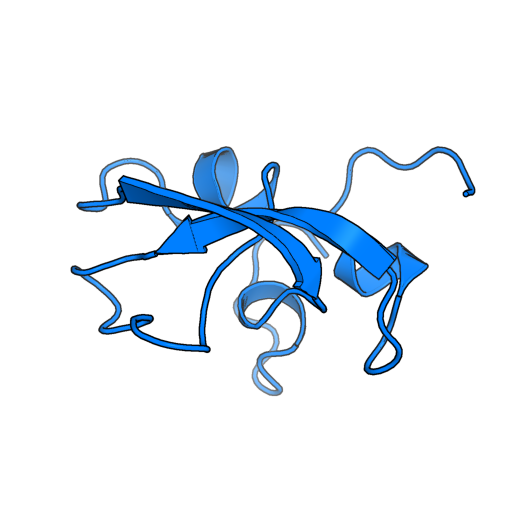EISYAKYGSFFCDCGAKEDGSCLAL